Protein AF-A0AA51DBX6-F1 (afdb_monomer)

Mean predicted aligned error: 5.78 Å

Solvent-accessible surface area (backbone atoms only — not comparable to full-atom values): 6994 Å² total; per-residue (Å²): 112,71,70,60,56,50,52,51,52,54,35,49,54,46,19,48,53,10,45,51,40,26,51,50,20,54,77,73,69,35,61,92,36,74,55,20,56,49,8,49,50,37,26,51,55,23,51,54,50,48,52,52,52,49,46,44,72,75,32,67,71,58,32,50,52,52,50,53,52,65,67,35,66,66,50,46,51,52,52,54,51,49,51,55,51,48,54,55,50,49,50,53,52,44,53,53,46,25,54,51,28,47,75,72,67,39,53,66,62,15,49,52,45,51,50,48,52,53,50,52,52,50,52,50,51,53,50,48,56,52,48,65,72,75,106

Secondary structure (DSSP, 8-state):
-HHHHHHHHHHHHHHHHHHHHHHHHHHTT-TTSHHHHHHHHHHHHHHHHHHHHHHHHH-HHHHHHHHHHHH-HHHHHHHHHHHHHHHHHHHHHHHHHHHHHHHTT-HHHHHHHHHHHHHHHHHHHHHHHHHHHH-

pLDDT: mean 92.26, std 5.34, range [56.72, 97.44]

Sequence (135 aa):
MNQIRKRIIEYILIGSVGVILFVIAAILGFEDSAWSGMGAGLAAVSAVRLVQLYRYKNNEDYAEKINIENSDERNRFLAEKARGMTFVYSIIIEAVAVVAFRFLGHSEASTFIGFLICIQLVIYWLSYIWLKKKY

Structure (mmCIF, N/CA/C/O backbone):
data_AF-A0AA51DBX6-F1
#
_entry.id   AF-A0AA51DBX6-F1
#
loop_
_atom_site.group_PDB
_atom_site.id
_atom_site.type_symbol
_atom_site.label_atom_id
_atom_site.label_alt_id
_atom_site.label_comp_id
_atom_site.label_asym_id
_atom_site.label_entity_id
_atom_site.label_seq_id
_atom_site.pdbx_PDB_ins_code
_atom_site.Cartn_x
_atom_site.Cartn_y
_atom_site.Cartn_z
_atom_site.occupancy
_atom_site.B_iso_or_equiv
_atom_site.auth_seq_id
_atom_site.auth_comp_id
_atom_site.auth_asym_id
_atom_site.auth_atom_id
_atom_site.pdbx_PDB_model_num
ATOM 1 N N . MET A 1 1 ? -17.376 9.994 16.858 1.00 56.72 1 MET A N 1
ATOM 2 C CA . MET A 1 1 ? -17.851 10.654 15.611 1.00 56.72 1 MET A CA 1
ATOM 3 C C . MET A 1 1 ? -16.766 11.384 14.804 1.00 56.72 1 MET A C 1
ATOM 5 O O . MET A 1 1 ? -16.714 11.157 13.599 1.00 56.72 1 MET A O 1
ATOM 9 N N . ASN A 1 2 ? -15.885 12.208 15.398 1.00 75.25 2 ASN A N 1
ATOM 10 C CA . ASN A 1 2 ? -14.865 12.961 14.632 1.00 75.25 2 ASN A CA 1
ATOM 11 C C . ASN A 1 2 ? -13.861 12.086 13.858 1.00 75.25 2 ASN A C 1
ATOM 13 O O . ASN A 1 2 ? -13.518 12.412 12.725 1.00 75.25 2 ASN A O 1
ATOM 17 N N . GLN A 1 3 ? -13.435 10.948 14.415 1.00 80.88 3 GLN A N 1
ATOM 18 C CA . GLN A 1 3 ? -12.472 10.067 13.738 1.00 80.88 3 GLN A CA 1
ATOM 19 C C . GLN A 1 3 ? -13.044 9.388 12.482 1.00 80.88 3 GLN A C 1
ATOM 21 O O . GLN A 1 3 ? -12.335 9.245 11.492 1.00 80.88 3 GLN A O 1
ATOM 26 N N . ILE A 1 4 ? -14.331 9.023 12.484 1.00 85.19 4 ILE A N 1
ATOM 27 C CA . ILE A 1 4 ? -14.992 8.404 11.321 1.00 85.19 4 ILE A CA 1
ATOM 28 C C . ILE A 1 4 ? -15.151 9.431 10.200 1.00 85.19 4 ILE A C 1
ATOM 30 O O . ILE A 1 4 ? -14.819 9.140 9.057 1.00 85.19 4 ILE A O 1
ATOM 34 N N . ARG A 1 5 ? -15.594 10.655 10.526 1.00 87.94 5 ARG A N 1
ATOM 35 C CA . ARG A 1 5 ? -15.680 11.748 9.543 1.00 87.94 5 ARG A CA 1
ATOM 36 C C . ARG A 1 5 ? -14.321 12.045 8.911 1.00 87.94 5 ARG A C 1
ATOM 38 O O . ARG A 1 5 ? -14.252 12.185 7.697 1.00 87.94 5 ARG A O 1
ATOM 45 N N . LYS A 1 6 ? -13.249 12.069 9.712 1.00 91.75 6 LYS A N 1
ATOM 46 C CA . LYS A 1 6 ? -11.882 12.245 9.206 1.00 91.75 6 LYS A CA 1
ATOM 47 C C . LYS A 1 6 ? -11.497 11.142 8.213 1.00 91.75 6 LYS A C 1
ATOM 49 O O . LYS A 1 6 ? -11.085 11.459 7.106 1.00 91.75 6 LYS A O 1
ATOM 54 N N . ARG A 1 7 ? -11.724 9.869 8.561 1.00 90.25 7 ARG A N 1
ATOM 55 C CA . ARG A 1 7 ? -11.449 8.728 7.666 1.00 90.25 7 ARG A CA 1
ATOM 56 C C . ARG A 1 7 ? -12.256 8.780 6.371 1.00 90.25 7 ARG A C 1
ATOM 58 O O . ARG A 1 7 ? -11.730 8.464 5.314 1.00 90.25 7 ARG A O 1
ATOM 65 N N . ILE A 1 8 ? -13.522 9.193 6.437 1.00 93.00 8 ILE A N 1
ATOM 66 C CA . ILE A 1 8 ? -14.351 9.379 5.237 1.00 93.00 8 ILE A CA 1
ATOM 67 C C . ILE A 1 8 ? -13.720 10.429 4.316 1.00 93.00 8 ILE A C 1
ATOM 69 O O . ILE A 1 8 ? -13.575 10.172 3.127 1.00 93.00 8 ILE A O 1
ATOM 73 N N . ILE A 1 9 ? -13.302 11.578 4.857 1.00 93.75 9 ILE A N 1
ATOM 74 C CA . ILE A 1 9 ? -12.644 12.634 4.072 1.00 93.75 9 ILE A CA 1
ATOM 75 C C . ILE A 1 9 ? -11.334 12.120 3.460 1.00 93.75 9 ILE A C 1
ATOM 77 O O . ILE A 1 9 ? -11.097 12.337 2.277 1.00 93.75 9 ILE A O 1
ATOM 81 N N . GLU A 1 10 ? -10.519 11.398 4.231 1.00 93.62 10 GLU A N 1
ATOM 82 C CA . GLU A 1 10 ? -9.268 10.799 3.747 1.00 93.62 10 GLU A CA 1
ATOM 83 C C . GLU A 1 10 ? -9.513 9.872 2.544 1.00 93.62 10 GLU A C 1
ATOM 85 O O . GLU A 1 10 ? -8.875 10.035 1.506 1.00 93.62 10 GLU A O 1
ATOM 90 N N . TYR A 1 11 ? -10.478 8.950 2.631 1.00 95.00 11 TYR A N 1
ATOM 91 C CA . TYR A 1 11 ? -10.781 8.045 1.516 1.00 95.00 11 TYR A CA 1
ATOM 92 C C . TYR A 1 11 ? -11.467 8.739 0.334 1.00 95.00 11 TYR A C 1
ATOM 94 O O . TYR A 1 11 ? -11.265 8.317 -0.802 1.00 95.00 11 TYR A O 1
ATOM 102 N N . ILE A 1 12 ? -12.228 9.816 0.554 1.00 95.69 12 ILE A N 1
ATOM 103 C CA . ILE A 1 12 ? -12.752 10.643 -0.545 1.00 95.69 12 ILE A CA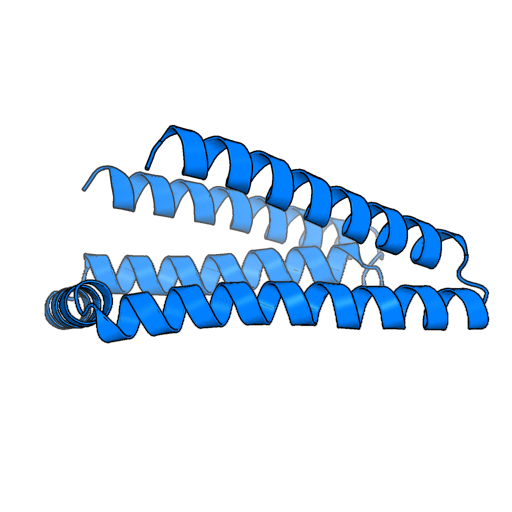 1
ATOM 104 C C . ILE A 1 12 ? -11.601 11.309 -1.300 1.00 95.69 12 ILE A C 1
ATOM 106 O O . ILE A 1 12 ? -11.595 11.270 -2.525 1.00 95.69 12 ILE A O 1
ATOM 110 N N . LEU A 1 13 ? -10.621 11.878 -0.592 1.00 95.94 13 LEU A N 1
ATOM 111 C CA . LEU A 1 13 ? -9.454 12.512 -1.212 1.00 95.94 13 LEU A CA 1
ATOM 112 C C . LEU A 1 13 ? -8.599 11.498 -1.981 1.00 95.94 13 LEU A C 1
ATOM 114 O O . LEU A 1 13 ? -8.202 11.752 -3.112 1.00 95.94 13 LEU A O 1
ATOM 118 N N . ILE A 1 14 ? -8.340 10.324 -1.401 1.00 94.81 14 ILE A N 1
ATOM 119 C CA . ILE A 1 14 ? -7.575 9.272 -2.089 1.00 94.81 14 ILE A CA 1
ATOM 120 C C . ILE A 1 14 ? -8.351 8.757 -3.308 1.00 94.81 14 ILE A C 1
ATOM 122 O O . ILE A 1 14 ? -7.776 8.556 -4.376 1.00 94.81 14 ILE A O 1
ATOM 126 N N . GLY A 1 15 ? -9.663 8.559 -3.165 1.00 96.12 15 GLY A N 1
ATOM 127 C CA . GLY A 1 15 ? -10.535 8.132 -4.254 1.00 96.12 15 GLY A CA 1
ATOM 128 C C . GLY A 1 15 ? -10.597 9.151 -5.388 1.00 96.12 15 GLY A C 1
ATOM 129 O O . GLY A 1 15 ? -10.491 8.760 -6.545 1.00 96.12 15 GLY A O 1
ATOM 130 N N . SER A 1 16 ? -10.705 10.447 -5.078 1.00 95.12 16 SER A N 1
ATOM 131 C CA . SER A 1 16 ? -10.732 11.499 -6.097 1.00 95.12 16 SER A CA 1
ATOM 132 C C . SER A 1 16 ? -9.412 11.582 -6.855 1.00 95.12 16 SER A C 1
ATOM 134 O O . SER A 1 16 ? -9.436 11.651 -8.079 1.00 95.12 16 SER A O 1
ATOM 136 N N . VAL A 1 17 ? -8.271 11.479 -6.166 1.00 95.75 17 VAL A N 1
ATOM 137 C CA . VAL A 1 17 ? -6.953 11.388 -6.815 1.00 95.75 17 VAL A CA 1
ATOM 138 C C . VAL A 1 17 ? -6.881 10.168 -7.735 1.00 95.75 17 VAL A C 1
ATOM 140 O O . VAL A 1 17 ? -6.445 10.300 -8.876 1.00 95.75 17 VAL A O 1
ATOM 143 N N . GLY A 1 18 ? -7.359 9.003 -7.283 1.00 94.62 18 GLY A N 1
ATOM 144 C CA . GLY A 1 18 ? -7.407 7.789 -8.102 1.00 94.62 18 GLY A CA 1
ATOM 145 C C . GLY A 1 18 ? -8.247 7.954 -9.372 1.00 94.62 18 GLY A C 1
ATOM 146 O O . GLY A 1 18 ? -7.787 7.631 -10.465 1.00 94.62 18 GLY A O 1
ATOM 147 N N . VAL A 1 19 ? -9.448 8.526 -9.245 1.00 95.38 19 VAL A N 1
ATOM 148 C CA . VAL A 1 19 ? -10.345 8.793 -10.382 1.00 95.38 19 VAL A CA 1
ATOM 149 C C . VAL A 1 19 ? -9.732 9.805 -11.347 1.00 95.38 19 VAL A C 1
ATOM 151 O O . VAL A 1 19 ? -9.738 9.565 -12.549 1.00 95.38 19 VAL A O 1
ATOM 154 N N . ILE A 1 20 ? -9.173 10.909 -10.842 1.00 94.94 20 ILE A N 1
ATOM 155 C CA . ILE A 1 20 ? -8.514 11.926 -11.674 1.00 94.94 20 ILE A CA 1
ATOM 156 C C . ILE A 1 20 ? -7.368 11.292 -12.462 1.00 94.94 20 ILE A C 1
ATOM 158 O O . ILE A 1 20 ? -7.278 11.490 -13.671 1.00 94.94 20 ILE A O 1
ATOM 162 N N . LEU A 1 21 ? -6.528 10.493 -11.802 1.00 93.12 21 LEU A N 1
ATOM 163 C CA . LEU A 1 21 ? -5.401 9.832 -12.448 1.00 93.12 21 LEU A CA 1
ATOM 164 C C . LEU A 1 21 ? -5.861 8.853 -13.537 1.00 93.12 21 LEU A C 1
ATOM 166 O O . LEU A 1 21 ? -5.307 8.856 -14.633 1.00 93.12 21 LEU A O 1
ATOM 170 N N . PHE A 1 22 ? -6.905 8.067 -13.263 1.00 92.75 22 PHE A N 1
ATOM 171 C CA . PHE A 1 22 ? -7.483 7.135 -14.231 1.00 92.75 22 PHE A CA 1
ATOM 172 C C . PHE A 1 22 ? -8.075 7.856 -15.452 1.00 92.75 22 PHE A C 1
ATOM 174 O O . PHE A 1 22 ? -7.796 7.482 -16.588 1.00 92.75 22 PHE A O 1
ATOM 181 N N . VAL A 1 23 ? -8.848 8.924 -15.229 1.00 93.06 23 VAL A N 1
ATOM 182 C CA . VAL A 1 23 ? -9.481 9.708 -16.302 1.00 93.06 23 VAL A CA 1
ATOM 183 C C . VAL A 1 23 ? -8.436 10.427 -17.153 1.00 93.06 23 VAL A C 1
ATOM 185 O O . VAL A 1 23 ? -8.537 10.414 -18.376 1.00 93.06 23 VAL A O 1
ATOM 188 N N . ILE A 1 24 ? -7.411 11.021 -16.534 1.00 92.19 24 ILE A N 1
ATOM 189 C CA . ILE A 1 24 ? -6.310 11.660 -17.268 1.00 92.19 24 ILE A CA 1
ATOM 190 C C . ILE A 1 24 ? -5.559 10.627 -18.110 1.00 92.19 24 ILE A C 1
ATOM 192 O O . ILE A 1 24 ? -5.280 10.892 -19.277 1.00 92.19 24 ILE A O 1
ATOM 196 N N . ALA A 1 25 ? -5.263 9.451 -17.548 1.00 90.94 25 ALA A N 1
ATOM 197 C CA . ALA A 1 25 ? -4.606 8.382 -18.292 1.00 90.94 25 ALA A CA 1
ATOM 198 C C . ALA A 1 25 ? -5.439 7.942 -19.508 1.00 90.94 25 ALA A C 1
ATOM 200 O O . ALA A 1 25 ? -4.874 7.772 -20.583 1.00 90.94 25 ALA A O 1
ATOM 201 N N . ALA A 1 26 ? -6.766 7.844 -19.374 1.00 88.94 26 ALA A N 1
ATOM 202 C CA . ALA A 1 26 ? -7.660 7.518 -20.485 1.00 88.94 26 ALA A CA 1
ATOM 203 C C . ALA A 1 26 ? -7.691 8.616 -21.568 1.00 88.94 26 ALA A C 1
ATOM 205 O O . ALA A 1 26 ? -7.549 8.324 -22.750 1.00 88.94 26 ALA A O 1
ATOM 206 N N . ILE A 1 27 ? -7.811 9.893 -21.184 1.00 91.69 27 ILE A N 1
ATOM 207 C CA . ILE A 1 27 ? -7.871 11.015 -22.144 1.00 91.69 27 ILE A CA 1
ATOM 208 C C . ILE A 1 27 ? -6.561 11.159 -22.929 1.00 91.69 27 ILE A C 1
ATOM 210 O O . ILE A 1 27 ? -6.581 11.478 -24.116 1.00 91.69 27 ILE A O 1
ATOM 214 N N . LEU A 1 28 ? -5.422 10.943 -22.271 1.00 91.12 28 LEU A N 1
ATOM 215 C CA . LEU A 1 28 ? -4.100 11.071 -22.885 1.00 91.12 28 LEU A CA 1
ATOM 216 C C . LEU A 1 28 ? -3.648 9.804 -23.636 1.00 91.12 28 LEU A C 1
ATOM 218 O O . LEU A 1 28 ? -2.547 9.797 -24.181 1.00 91.12 28 LEU A O 1
ATOM 222 N N . GLY A 1 29 ? -4.466 8.744 -23.673 1.00 84.31 29 GLY A N 1
ATOM 223 C CA . GLY A 1 29 ? -4.133 7.486 -24.352 1.00 84.31 29 GLY A CA 1
ATOM 224 C C . GLY A 1 29 ? -3.081 6.632 -23.630 1.00 84.31 29 GLY A C 1
ATOM 225 O O . GLY A 1 29 ? -2.435 5.793 -24.248 1.00 84.31 29 GLY A O 1
ATOM 226 N N . PHE A 1 30 ? -2.898 6.824 -22.322 1.00 84.12 30 PHE A N 1
ATOM 227 C CA . PHE A 1 30 ? -1.994 6.052 -21.461 1.00 84.12 30 PHE A CA 1
ATOM 228 C C . PHE A 1 30 ? -2.698 4.858 -20.792 1.00 84.12 30 PHE A C 1
ATOM 230 O O . PHE A 1 30 ? -2.438 4.546 -19.625 1.00 84.12 30 PHE A O 1
ATOM 237 N N . GLU A 1 31 ? -3.605 4.193 -21.509 1.00 75.31 31 GLU A N 1
ATOM 238 C CA . GLU A 1 31 ? -4.450 3.120 -20.965 1.00 75.31 31 GLU A CA 1
ATOM 239 C C . GLU A 1 31 ? -3.636 1.907 -20.486 1.00 75.31 31 GLU A C 1
ATOM 241 O O . GLU A 1 31 ? -3.919 1.388 -19.409 1.00 75.31 31 GLU A O 1
ATOM 246 N N . ASP A 1 32 ? -2.557 1.545 -21.187 1.00 76.31 32 ASP A N 1
ATOM 247 C CA . ASP A 1 32 ? -1.629 0.463 -20.801 1.00 76.31 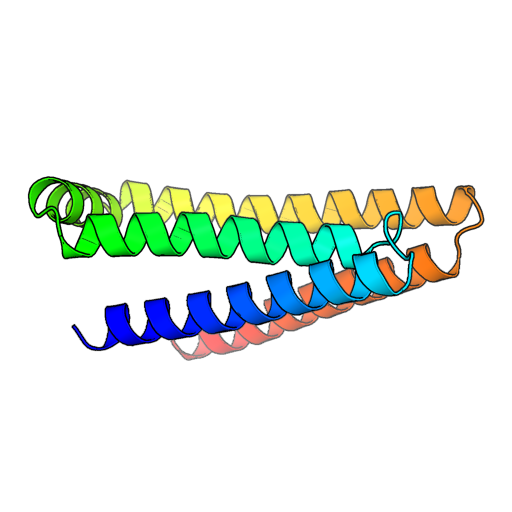32 ASP A CA 1
ATOM 248 C C . ASP A 1 32 ? -0.493 0.928 -19.865 1.00 76.31 32 ASP A C 1
ATOM 250 O O . ASP A 1 32 ? 0.477 0.209 -19.616 1.00 76.31 32 ASP A O 1
ATOM 254 N N . SER A 1 33 ? -0.572 2.153 -19.340 1.00 82.31 33 SER A N 1
ATOM 255 C CA . SER A 1 33 ? 0.455 2.679 -18.438 1.00 82.31 33 SER A CA 1
ATOM 256 C C . SER A 1 33 ? 0.233 2.260 -16.983 1.00 82.31 33 SER A C 1
ATOM 258 O O . SER A 1 33 ? -0.883 2.019 -16.531 1.00 82.31 33 SER A O 1
ATOM 260 N N . ALA A 1 34 ? 1.300 2.295 -16.180 1.00 80.62 34 ALA A N 1
ATOM 261 C CA . ALA A 1 34 ? 1.194 2.097 -14.733 1.00 80.62 34 ALA A CA 1
ATOM 262 C C . ALA A 1 34 ? 0.228 3.094 -14.049 1.00 80.62 34 ALA A C 1
ATOM 264 O O . ALA A 1 34 ? -0.321 2.798 -12.986 1.00 80.62 34 ALA A O 1
ATOM 265 N N . TRP A 1 35 ? -0.008 4.264 -14.655 1.00 84.25 35 TRP A N 1
ATOM 266 C CA . TRP A 1 35 ? -0.853 5.325 -14.104 1.00 84.25 35 TRP A CA 1
ATOM 267 C C . TRP A 1 35 ? -2.342 4.987 -14.148 1.00 84.25 35 TRP A C 1
ATOM 269 O O . TRP A 1 35 ? -3.056 5.285 -13.188 1.00 84.25 35 TRP A O 1
ATOM 279 N N . SER A 1 36 ? -2.809 4.327 -15.213 1.00 87.62 36 SER A N 1
ATOM 280 C CA . SER A 1 36 ? -4.203 3.881 -15.315 1.00 87.62 36 SER A CA 1
ATOM 281 C C . SER A 1 36 ? -4.493 2.812 -14.254 1.00 87.62 36 SER A C 1
ATOM 283 O O . SER A 1 36 ? -5.439 2.946 -13.475 1.00 87.62 36 SER A O 1
ATOM 285 N N . GLY A 1 37 ? -3.616 1.811 -14.129 1.00 88.81 37 GLY A N 1
ATOM 286 C CA . GLY A 1 37 ? -3.730 0.751 -13.127 1.00 88.81 37 GLY A CA 1
ATOM 287 C C . GLY A 1 37 ? -3.697 1.286 -11.694 1.00 88.81 37 GLY A C 1
ATOM 288 O O . GLY A 1 37 ? -4.535 0.915 -10.868 1.00 88.81 37 GLY A O 1
ATOM 289 N N . MET A 1 38 ? -2.782 2.216 -11.400 1.00 90.19 38 MET A N 1
ATOM 290 C CA . MET A 1 38 ? -2.710 2.879 -10.095 1.00 90.19 38 MET A CA 1
ATOM 291 C C . MET A 1 38 ? -3.978 3.691 -9.796 1.00 90.19 38 MET A C 1
ATOM 293 O O . MET A 1 38 ? -4.518 3.598 -8.691 1.00 90.19 38 MET A O 1
ATOM 297 N N . GLY A 1 39 ? -4.480 4.452 -10.773 1.00 93.00 39 GLY A N 1
ATOM 298 C CA . GLY A 1 39 ? -5.701 5.246 -10.632 1.00 93.00 39 GLY A CA 1
ATOM 299 C C . GLY A 1 39 ? -6.922 4.381 -10.323 1.00 93.00 39 GLY A C 1
ATOM 300 O O . GLY A 1 39 ? -7.634 4.630 -9.345 1.00 93.00 39 GLY A O 1
ATOM 301 N N . ALA A 1 40 ? -7.104 3.302 -11.088 1.00 93.44 40 ALA A N 1
ATOM 302 C CA . ALA A 1 40 ? -8.174 2.333 -10.876 1.00 93.44 40 ALA A CA 1
ATOM 303 C C . ALA A 1 40 ? -8.075 1.657 -9.497 1.00 93.44 40 ALA A C 1
ATOM 305 O O . ALA A 1 40 ? -9.076 1.556 -8.783 1.00 93.44 40 ALA A O 1
ATOM 306 N N . GLY A 1 41 ? -6.871 1.246 -9.084 1.00 93.94 41 GLY A N 1
ATOM 307 C CA . GLY A 1 41 ? -6.637 0.618 -7.783 1.00 93.94 41 GLY A CA 1
ATOM 308 C C . GLY A 1 41 ? -6.987 1.533 -6.608 1.00 93.94 41 GLY A C 1
ATOM 309 O O . GLY A 1 41 ? -7.716 1.129 -5.698 1.00 93.94 41 GLY A O 1
ATOM 310 N N . LEU A 1 42 ? -6.529 2.788 -6.643 1.00 95.31 42 LEU A N 1
ATOM 311 C CA . LEU A 1 42 ? -6.846 3.780 -5.611 1.00 95.31 42 LEU A CA 1
ATOM 312 C C . LEU A 1 42 ? -8.348 4.084 -5.553 1.00 95.31 42 LEU A C 1
ATOM 314 O O . LEU A 1 42 ? -8.918 4.145 -4.461 1.00 95.31 42 LEU A O 1
ATOM 318 N N . ALA A 1 43 ? -9.004 4.224 -6.708 1.00 95.50 43 ALA A N 1
ATOM 319 C CA . ALA A 1 43 ? -10.443 4.452 -6.777 1.00 95.50 43 ALA A CA 1
ATOM 320 C C . ALA A 1 43 ? -11.234 3.267 -6.192 1.00 95.50 43 ALA A C 1
ATOM 322 O O . ALA A 1 43 ? -12.116 3.467 -5.352 1.00 95.50 43 ALA A O 1
ATOM 323 N N . ALA A 1 44 ? -10.880 2.034 -6.567 1.00 96.44 44 ALA A N 1
ATOM 324 C CA . ALA A 1 44 ? -11.546 0.821 -6.098 1.00 96.44 44 ALA A CA 1
ATOM 325 C C . ALA A 1 44 ? -11.389 0.618 -4.582 1.00 96.44 44 ALA A C 1
ATOM 327 O O . ALA A 1 44 ? -12.378 0.392 -3.880 1.00 96.44 44 ALA A O 1
ATOM 328 N N . VAL A 1 45 ? -10.167 0.750 -4.050 1.00 95.75 45 VAL A N 1
ATOM 329 C CA . VAL A 1 45 ? -9.910 0.608 -2.606 1.00 95.75 45 VAL A CA 1
ATOM 330 C C . VAL A 1 45 ? -10.680 1.664 -1.814 1.00 95.75 45 VAL A C 1
ATOM 332 O O . VAL A 1 45 ? -11.323 1.333 -0.812 1.00 95.75 45 VAL A O 1
ATOM 335 N N . SER A 1 46 ? -10.670 2.918 -2.270 1.00 95.62 46 SER A N 1
ATOM 336 C CA . SER A 1 46 ? -11.425 3.998 -1.632 1.00 95.62 46 SER A CA 1
ATOM 337 C C . SER A 1 46 ? -12.929 3.742 -1.658 1.00 95.62 46 SER A C 1
ATOM 339 O O . SER A 1 46 ? -13.581 3.898 -0.627 1.00 95.62 46 SER A O 1
ATOM 341 N N . ALA A 1 47 ? -13.484 3.273 -2.780 1.00 96.19 47 ALA A N 1
ATOM 342 C CA . ALA A 1 47 ? -14.901 2.933 -2.881 1.00 96.19 47 ALA A CA 1
ATOM 343 C C . ALA A 1 47 ? -15.297 1.837 -1.877 1.00 96.19 47 ALA A C 1
ATOM 345 O O . ALA A 1 47 ? -16.240 2.018 -1.102 1.00 96.19 47 ALA A O 1
ATOM 346 N N . VAL A 1 48 ? -14.535 0.739 -1.813 1.00 97.19 48 VAL A N 1
ATOM 347 C CA . VAL A 1 48 ? -14.781 -0.354 -0.854 1.00 97.19 48 VAL A CA 1
ATOM 348 C C . VAL A 1 48 ? -14.735 0.160 0.586 1.00 97.19 48 VAL A C 1
ATOM 350 O O . VAL A 1 48 ? -15.620 -0.150 1.389 1.00 97.19 48 VAL A O 1
ATOM 353 N N . ARG A 1 49 ? -13.737 0.983 0.929 1.00 95.00 49 ARG A N 1
ATOM 354 C CA . ARG A 1 49 ? -13.603 1.554 2.278 1.00 95.00 49 ARG A CA 1
ATOM 355 C C . ARG A 1 49 ? -14.739 2.509 2.625 1.00 95.00 49 ARG A C 1
ATOM 357 O O . ARG A 1 49 ? -15.244 2.454 3.745 1.00 95.00 49 ARG A O 1
ATOM 364 N N . LEU A 1 50 ? -15.185 3.335 1.683 1.00 95.69 50 LEU A N 1
ATOM 365 C CA . LEU A 1 50 ? -16.317 4.237 1.888 1.00 95.69 50 LEU A CA 1
ATOM 366 C C . LEU A 1 50 ? -17.623 3.469 2.105 1.00 95.69 50 LEU A C 1
ATOM 368 O O . LEU A 1 50 ? -18.374 3.816 3.014 1.00 95.69 50 LEU A O 1
ATOM 372 N N . VAL A 1 51 ? -17.859 2.381 1.364 1.00 95.12 51 VAL A N 1
ATOM 373 C CA . VAL A 1 51 ? -19.017 1.498 1.587 1.00 95.12 51 VAL A CA 1
ATOM 374 C C . VAL A 1 51 ? -18.960 0.854 2.974 1.00 95.12 51 VAL A C 1
ATOM 376 O O . VAL A 1 51 ? -19.960 0.855 3.692 1.00 95.12 51 VAL A O 1
ATOM 379 N N . GLN A 1 52 ? -17.796 0.348 3.395 1.00 92.88 52 GLN A N 1
ATOM 380 C CA . GLN A 1 52 ? -17.618 -0.212 4.742 1.00 92.88 52 GLN A CA 1
ATOM 381 C C . GLN A 1 52 ? -17.907 0.826 5.836 1.00 92.88 52 GLN A C 1
ATOM 383 O O . GLN A 1 52 ? -18.602 0.513 6.801 1.00 92.88 52 GLN A O 1
ATOM 388 N N . LEU A 1 53 ? -17.416 2.060 5.680 1.00 93.06 53 LEU A N 1
ATOM 389 C CA . LEU A 1 53 ? -17.649 3.153 6.631 1.00 93.06 53 LEU A CA 1
ATOM 390 C C . LEU A 1 53 ? -19.108 3.619 6.642 1.00 93.06 53 LEU A C 1
ATOM 392 O O . LEU A 1 53 ? -19.642 3.931 7.705 1.00 93.06 53 LEU A O 1
ATOM 396 N N . TYR A 1 54 ? -19.765 3.642 5.483 1.00 93.00 54 TYR A N 1
ATOM 397 C CA . TYR A 1 54 ? -21.187 3.949 5.373 1.00 93.00 54 TYR A CA 1
ATOM 398 C C . TYR A 1 54 ? -22.034 2.902 6.103 1.00 93.00 54 TYR A C 1
ATOM 400 O O . TYR A 1 54 ? -22.869 3.259 6.932 1.00 93.00 54 TYR A O 1
ATOM 408 N N . ARG A 1 55 ? -21.761 1.610 5.870 1.00 92.44 55 ARG A N 1
ATOM 409 C CA . ARG A 1 55 ? -22.416 0.506 6.589 1.00 92.44 55 ARG A CA 1
ATOM 410 C C . ARG A 1 55 ? -22.162 0.584 8.089 1.00 92.44 55 ARG A C 1
ATOM 412 O O . ARG A 1 55 ? -23.102 0.453 8.855 1.00 92.44 55 ARG A O 1
ATOM 419 N N . TYR A 1 56 ? -20.927 0.866 8.496 1.00 91.69 56 TYR A N 1
ATOM 420 C CA . TYR A 1 56 ? -20.570 1.055 9.903 1.00 91.69 56 TYR A CA 1
ATOM 421 C C . TYR A 1 56 ? -21.318 2.223 10.560 1.00 91.69 56 TYR A C 1
ATOM 423 O O . TYR A 1 56 ? -21.609 2.176 11.746 1.00 91.69 56 TYR A O 1
ATOM 431 N N . LYS A 1 57 ? -21.642 3.284 9.814 1.00 89.81 57 LYS A N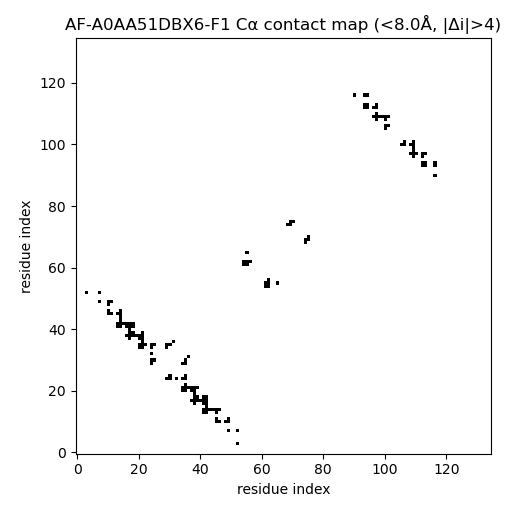 1
ATOM 432 C CA . LYS A 1 57 ? -22.384 4.430 10.354 1.00 89.81 57 LYS A CA 1
ATOM 433 C C . LYS A 1 57 ? -23.894 4.181 10.439 1.00 89.81 57 LYS A C 1
ATOM 435 O O . LYS A 1 57 ? -24.531 4.720 11.336 1.00 89.81 57 LYS A O 1
ATOM 440 N N . ASN A 1 58 ? -24.453 3.436 9.487 1.00 90.31 58 ASN A N 1
ATOM 441 C CA . ASN A 1 58 ? -25.902 3.337 9.296 1.00 90.31 58 ASN A CA 1
ATOM 442 C C . ASN A 1 58 ? -26.511 1.999 9.742 1.00 90.31 58 ASN A C 1
ATOM 444 O O . ASN A 1 58 ? -27.729 1.869 9.725 1.00 90.31 58 ASN A O 1
ATOM 448 N N . ASN A 1 59 ? -25.698 1.001 10.092 1.00 93.62 59 ASN A N 1
ATOM 449 C CA . ASN A 1 59 ? -26.161 -0.298 10.569 1.00 93.62 59 ASN A CA 1
ATOM 450 C C . ASN A 1 59 ? -25.494 -0.604 11.918 1.00 93.62 59 ASN A C 1
ATOM 452 O O . ASN A 1 59 ? -24.287 -0.851 11.971 1.00 93.62 59 ASN A O 1
ATOM 456 N N . GLU A 1 60 ? -26.290 -0.556 12.988 1.00 89.44 60 GLU A N 1
ATOM 457 C CA . GLU A 1 60 ? -25.829 -0.737 14.368 1.00 89.44 60 GLU A CA 1
ATOM 458 C C . GLU A 1 60 ? -25.316 -2.160 14.619 1.00 89.44 60 GLU A C 1
ATOM 460 O O . GLU A 1 60 ? -24.212 -2.302 15.140 1.00 89.44 60 GLU A O 1
ATOM 465 N N . ASP A 1 61 ? -26.007 -3.194 14.126 1.00 92.75 61 ASP A N 1
ATOM 466 C CA . ASP A 1 61 ? -25.574 -4.597 14.253 1.00 92.75 61 ASP A CA 1
ATOM 467 C C . ASP A 1 61 ? -24.204 -4.833 13.596 1.00 92.75 61 ASP A C 1
ATOM 469 O O . ASP A 1 61 ? -23.320 -5.509 14.127 1.00 92.75 61 ASP A O 1
ATOM 473 N N . TYR A 1 62 ? -23.999 -4.248 12.411 1.00 89.88 62 TYR A N 1
ATOM 474 C CA . TYR A 1 62 ? -22.723 -4.316 11.706 1.00 89.88 62 TYR A CA 1
ATOM 475 C C . TYR A 1 62 ? -21.631 -3.553 12.464 1.00 89.88 62 TYR A C 1
ATOM 477 O O . TYR A 1 62 ? -20.493 -4.018 12.533 1.00 89.88 62 TYR A O 1
ATOM 485 N N . ALA A 1 63 ? -21.955 -2.394 13.038 1.00 90.25 63 ALA A N 1
ATOM 486 C CA . ALA A 1 63 ? -21.008 -1.613 13.823 1.00 90.25 63 ALA A CA 1
ATOM 487 C C . ALA A 1 63 ? -20.593 -2.340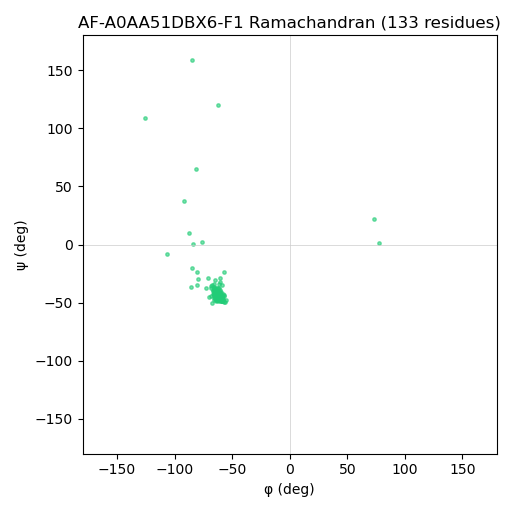 15.109 1.00 90.25 63 ALA A C 1
ATOM 489 O O . ALA A 1 63 ? -19.402 -2.391 15.421 1.00 90.25 63 ALA A O 1
ATOM 490 N N . GLU A 1 64 ? -21.549 -2.936 15.821 1.00 91.50 64 GLU A N 1
ATOM 491 C CA . GLU A 1 64 ? -21.309 -3.714 17.034 1.00 91.50 64 GLU A CA 1
ATOM 492 C C . GLU A 1 64 ? -20.429 -4.927 16.739 1.00 91.50 64 GLU A C 1
ATOM 494 O O . GLU A 1 64 ? -19.388 -5.098 17.376 1.00 91.50 64 GLU A O 1
ATOM 499 N N . LYS A 1 65 ? -20.762 -5.698 15.697 1.00 91.56 65 LYS A N 1
ATOM 500 C CA . LYS A 1 65 ? -19.951 -6.841 15.266 1.00 91.56 65 LYS A CA 1
ATOM 501 C C . LYS A 1 65 ? -18.502 -6.440 14.981 1.00 91.56 65 LYS A C 1
ATOM 503 O O . LYS A 1 65 ? -17.575 -7.070 15.480 1.00 91.56 65 LYS A O 1
ATOM 508 N N . ILE A 1 66 ? -18.300 -5.364 14.220 1.00 88.06 66 ILE A N 1
ATOM 509 C CA . ILE A 1 66 ? -16.961 -4.858 13.893 1.00 88.06 66 ILE A CA 1
ATOM 510 C C . ILE A 1 66 ? -16.231 -4.341 15.142 1.00 88.06 66 ILE A C 1
ATOM 512 O O . ILE A 1 66 ? -15.010 -4.464 15.232 1.00 88.06 66 ILE A O 1
ATOM 516 N N . ASN A 1 67 ? -16.938 -3.762 16.112 1.00 88.44 67 ASN A N 1
ATOM 517 C CA . ASN A 1 67 ? -16.329 -3.313 17.363 1.00 88.44 67 ASN A CA 1
ATOM 518 C C . ASN A 1 67 ? -15.855 -4.489 18.216 1.00 88.44 67 ASN A C 1
ATOM 520 O O . ASN A 1 67 ? -14.730 -4.437 18.702 1.00 88.44 67 ASN A O 1
ATOM 524 N N . ILE A 1 68 ? -16.666 -5.545 18.340 1.00 88.88 68 ILE A N 1
ATOM 525 C CA . ILE A 1 68 ? -16.302 -6.782 19.045 1.00 88.88 68 ILE A CA 1
ATOM 526 C C . ILE A 1 68 ? -15.099 -7.443 18.365 1.00 88.88 68 ILE A C 1
ATOM 528 O O . ILE A 1 68 ? -14.123 -7.802 19.019 1.00 88.88 68 ILE A O 1
ATOM 532 N N . GLU A 1 69 ? -15.123 -7.552 17.036 1.00 87.56 69 GLU A N 1
ATOM 533 C CA . GLU A 1 69 ? -14.012 -8.140 16.285 1.00 87.56 69 GLU A CA 1
ATOM 534 C C . GLU A 1 69 ? -12.709 -7.345 16.448 1.00 87.56 69 GLU A C 1
ATOM 536 O O . GLU A 1 69 ? -11.641 -7.950 16.533 1.00 87.56 69 GLU A O 1
ATOM 541 N N . ASN A 1 70 ? -12.775 -6.010 16.504 1.00 83.81 70 ASN A N 1
ATOM 542 C CA . ASN A 1 70 ? -11.593 -5.157 16.662 1.00 83.81 70 ASN A CA 1
ATOM 543 C C . ASN A 1 70 ? -11.097 -5.043 18.112 1.00 83.81 70 ASN A C 1
ATOM 545 O O . ASN A 1 70 ? -9.930 -4.697 18.314 1.00 83.81 70 ASN A O 1
ATOM 549 N N . SER A 1 71 ? -11.957 -5.269 19.109 1.00 87.56 71 SER A N 1
ATOM 550 C CA . SER A 1 71 ? -11.578 -5.245 20.526 1.00 87.56 71 SER A CA 1
ATOM 551 C C . SER A 1 71 ? -11.014 -6.579 21.013 1.00 87.56 71 SER A C 1
ATOM 553 O O . SER A 1 71 ? -10.287 -6.589 22.006 1.00 87.56 71 SER A O 1
ATOM 555 N N . ASP A 1 72 ? -11.285 -7.679 20.303 1.00 92.06 72 ASP A N 1
ATOM 556 C CA . ASP A 1 72 ? -10.713 -8.994 20.595 1.00 92.06 72 ASP A CA 1
ATOM 557 C C . ASP A 1 72 ? -9.178 -8.977 20.447 1.00 92.06 72 ASP A C 1
ATOM 559 O O . ASP A 1 72 ? -8.613 -8.720 19.375 1.00 92.06 72 ASP A O 1
ATOM 563 N N . GLU A 1 73 ? -8.486 -9.289 21.545 1.00 91.88 73 GLU A N 1
ATOM 564 C CA . GLU A 1 73 ? -7.028 -9.340 21.604 1.00 91.88 73 GLU A CA 1
ATOM 565 C C . GLU A 1 73 ? -6.436 -10.334 20.605 1.00 91.88 73 GLU A C 1
ATOM 567 O O . GLU A 1 73 ? -5.386 -10.057 20.014 1.00 91.88 73 GLU A O 1
ATOM 572 N N . ARG A 1 74 ? -7.119 -11.460 20.359 1.00 91.25 74 ARG A N 1
ATOM 573 C CA . ARG A 1 74 ? -6.674 -12.469 19.394 1.00 91.25 74 ARG A CA 1
ATOM 574 C C . ARG A 1 74 ? -6.685 -11.904 17.981 1.00 91.25 74 ARG A C 1
ATOM 576 O O . ARG A 1 74 ? -5.717 -12.086 17.243 1.00 91.25 74 ARG A O 1
ATOM 583 N N . ASN A 1 75 ? -7.745 -11.193 17.608 1.00 90.31 75 ASN A N 1
ATOM 584 C CA . ASN A 1 75 ? -7.849 -10.581 16.285 1.00 90.31 75 ASN A CA 1
ATOM 585 C C . ASN A 1 75 ? -6.820 -9.464 16.112 1.00 90.31 75 ASN A C 1
ATOM 587 O O . ASN A 1 75 ? -6.191 -9.372 15.057 1.00 90.31 75 ASN A O 1
ATOM 591 N N . ARG A 1 76 ? -6.572 -8.668 17.160 1.00 90.44 76 ARG A N 1
ATOM 592 C CA . ARG A 1 76 ? -5.507 -7.657 17.151 1.00 90.44 76 ARG A CA 1
ATOM 593 C C . ARG A 1 76 ? -4.130 -8.294 16.957 1.00 90.44 76 ARG A C 1
ATOM 595 O O . ARG A 1 76 ? -3.364 -7.831 16.116 1.00 90.4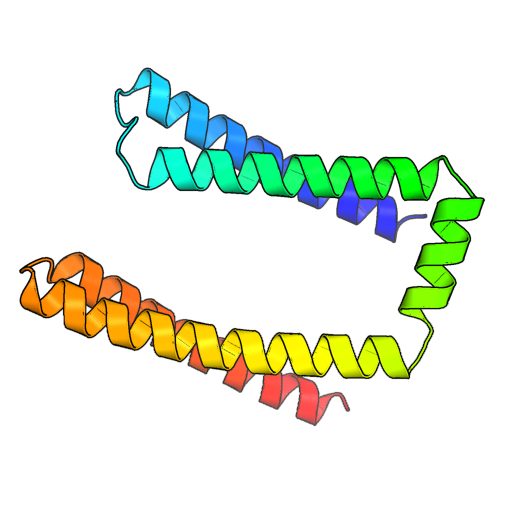4 76 ARG A O 1
ATOM 602 N N . PHE A 1 77 ? -3.833 -9.377 17.675 1.00 92.81 77 PHE A N 1
ATOM 603 C CA . PHE A 1 77 ? -2.581 -10.119 17.520 1.00 92.81 77 PHE A CA 1
ATOM 604 C C . PHE A 1 77 ? -2.419 -10.694 16.106 1.00 92.81 77 PHE A C 1
ATOM 606 O O . PHE A 1 77 ? -1.370 -10.518 15.483 1.00 92.81 77 PHE A O 1
ATOM 613 N N . LEU A 1 78 ? -3.460 -11.340 15.570 1.00 94.25 78 LEU A N 1
ATOM 614 C CA . LEU A 1 78 ? -3.446 -11.880 14.209 1.00 94.25 78 LEU A CA 1
ATOM 615 C C . LEU A 1 78 ? -3.244 -10.779 13.164 1.00 94.25 78 LEU A C 1
ATOM 617 O O . LEU A 1 78 ? -2.457 -10.965 12.238 1.00 94.25 78 LEU A O 1
ATOM 621 N N . ALA A 1 79 ? -3.899 -9.628 13.327 1.00 92.25 79 ALA A N 1
ATOM 622 C CA . ALA A 1 79 ? -3.755 -8.493 12.424 1.00 92.25 79 ALA A CA 1
ATOM 623 C C . ALA A 1 79 ? -2.329 -7.921 12.434 1.00 92.25 79 ALA A C 1
ATOM 625 O O . ALA A 1 79 ? -1.765 -7.687 11.366 1.00 92.25 79 ALA A O 1
ATOM 626 N N . GLU A 1 80 ? -1.718 -7.730 13.607 1.00 91.81 80 GLU A N 1
ATOM 627 C CA . GLU A 1 80 ? -0.325 -7.270 13.701 1.00 91.81 80 GLU A CA 1
ATOM 628 C C . GLU A 1 80 ? 0.649 -8.291 13.095 1.00 91.81 80 GLU A C 1
ATOM 630 O O . GLU A 1 80 ? 1.520 -7.931 12.300 1.00 91.81 80 GLU A O 1
ATOM 635 N N . LYS A 1 81 ? 0.453 -9.588 13.373 1.00 94.31 81 LYS A N 1
ATOM 636 C CA . LYS A 1 81 ? 1.266 -10.655 12.774 1.00 94.31 81 LYS A CA 1
ATOM 637 C C . LYS A 1 81 ? 1.126 -10.683 11.250 1.00 9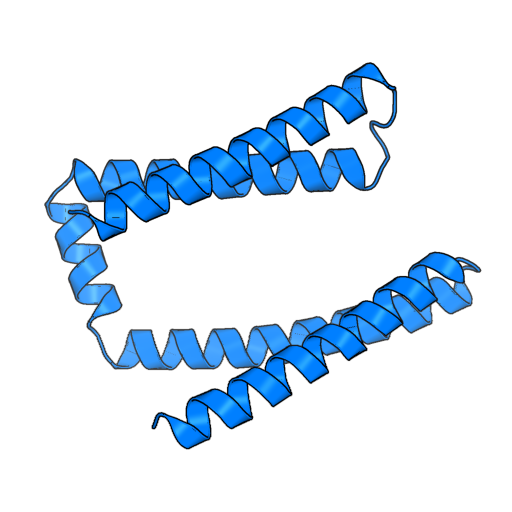4.31 81 LYS A C 1
ATOM 639 O O . LYS A 1 81 ? 2.128 -10.795 10.547 1.00 94.31 81 LYS A O 1
ATOM 644 N N . ALA A 1 82 ? -0.093 -10.542 10.731 1.00 94.94 82 ALA A N 1
ATOM 645 C CA . ALA A 1 82 ? -0.355 -10.484 9.297 1.00 94.94 82 ALA A CA 1
ATOM 646 C C . ALA A 1 82 ? 0.326 -9.280 8.633 1.00 94.94 82 ALA A C 1
ATOM 648 O O . ALA A 1 82 ? 0.905 -9.434 7.558 1.00 94.94 82 ALA A O 1
ATOM 649 N N . ARG A 1 83 ? 0.329 -8.103 9.274 1.00 93.25 83 ARG A N 1
ATOM 650 C CA . ARG A 1 83 ? 1.057 -6.922 8.775 1.00 93.25 83 ARG A CA 1
ATOM 651 C C . ARG A 1 83 ? 2.563 -7.166 8.715 1.00 93.25 83 ARG A C 1
ATOM 653 O O . ARG A 1 83 ? 3.171 -6.871 7.691 1.00 93.25 83 ARG A O 1
ATOM 660 N N . GLY A 1 84 ? 3.142 -7.760 9.761 1.00 93.12 84 GLY A N 1
ATOM 661 C CA . GLY A 1 84 ? 4.559 -8.132 9.775 1.00 93.12 84 GLY A CA 1
ATOM 662 C C . GLY A 1 84 ? 4.918 -9.123 8.662 1.00 93.12 84 GLY A C 1
ATOM 663 O O . GLY A 1 84 ? 5.883 -8.910 7.935 1.00 93.12 84 GLY A O 1
ATOM 664 N N . MET A 1 85 ? 4.103 -10.164 8.466 1.00 96.12 85 MET A N 1
ATOM 665 C CA . MET A 1 85 ? 4.302 -11.124 7.371 1.00 96.12 85 MET A CA 1
ATOM 666 C C . MET A 1 85 ? 4.151 -10.470 5.994 1.00 96.12 85 MET A C 1
ATOM 668 O O . MET A 1 85 ? 4.953 -10.735 5.106 1.00 96.12 85 MET A O 1
ATOM 672 N N . THR A 1 86 ? 3.164 -9.586 5.820 1.00 95.38 86 THR A N 1
ATOM 673 C CA . THR A 1 86 ? 2.943 -8.862 4.557 1.00 95.38 86 THR A CA 1
ATOM 674 C C . THR A 1 86 ? 4.151 -8.005 4.194 1.00 95.38 86 THR A C 1
ATOM 676 O O . THR A 1 86 ? 4.557 -8.010 3.040 1.00 95.38 86 THR A O 1
ATOM 679 N N . PHE A 1 87 ? 4.761 -7.328 5.173 1.00 95.12 87 PHE A N 1
ATOM 680 C CA . PHE A 1 87 ? 5.986 -6.552 4.966 1.00 95.12 87 PHE A CA 1
ATOM 681 C C . PHE A 1 87 ? 7.172 -7.427 4.534 1.00 95.12 87 PHE A C 1
ATOM 683 O O . PHE A 1 87 ? 7.917 -7.077 3.625 1.00 95.12 87 PHE A O 1
ATOM 690 N N . VAL A 1 88 ? 7.339 -8.602 5.148 1.00 95.06 88 VAL A N 1
ATOM 691 C CA . VAL A 1 88 ? 8.390 -9.546 4.732 1.00 95.06 88 VAL A CA 1
ATOM 692 C C . VAL A 1 88 ? 8.142 -10.035 3.305 1.00 95.06 88 VAL A C 1
ATOM 694 O O . VAL A 1 88 ? 9.056 -10.034 2.482 1.00 95.06 88 VAL A O 1
ATOM 697 N N . TYR A 1 89 ? 6.905 -10.422 2.987 1.00 97.25 89 TYR A N 1
ATOM 698 C CA . TYR A 1 89 ? 6.562 -10.881 1.645 1.00 97.25 89 TYR A CA 1
ATOM 699 C C . TYR A 1 89 ? 6.681 -9.778 0.593 1.00 97.25 89 TYR A C 1
ATOM 701 O O . TYR A 1 89 ? 7.134 -10.078 -0.509 1.00 97.25 89 TYR A O 1
ATOM 709 N N . SER A 1 90 ? 6.347 -8.521 0.908 1.00 96.31 90 SER A N 1
ATOM 710 C CA . SER A 1 90 ? 6.513 -7.412 -0.037 1.00 96.31 90 SER A CA 1
ATOM 711 C C . SER A 1 90 ? 7.980 -7.219 -0.408 1.00 96.31 90 SER A C 1
ATOM 713 O O . SER A 1 90 ? 8.289 -7.193 -1.593 1.00 96.31 90 SER A O 1
ATOM 715 N N . ILE A 1 91 ? 8.895 -7.221 0.570 1.00 96.81 91 ILE A N 1
ATOM 716 C CA . ILE A 1 91 ? 10.341 -7.115 0.306 1.00 96.81 91 ILE A CA 1
ATOM 717 C C . ILE A 1 91 ? 10.835 -8.276 -0.565 1.00 96.81 91 ILE A C 1
ATOM 719 O O . ILE A 1 91 ? 11.611 -8.059 -1.493 1.00 96.81 91 ILE A O 1
ATOM 723 N N . ILE A 1 92 ? 10.395 -9.510 -0.293 1.00 97.25 92 ILE A N 1
ATOM 724 C CA . ILE A 1 92 ? 10.798 -10.681 -1.090 1.00 97.25 92 ILE A CA 1
ATOM 725 C C . ILE A 1 92 ? 10.305 -10.548 -2.536 1.00 97.25 92 ILE A C 1
ATOM 727 O O . ILE A 1 92 ? 11.080 -10.756 -3.468 1.00 97.25 92 ILE A O 1
ATOM 731 N N . ILE A 1 93 ? 9.034 -10.189 -2.730 1.00 97.38 93 ILE A N 1
ATOM 732 C CA . ILE A 1 93 ? 8.441 -10.014 -4.062 1.00 97.38 93 ILE A CA 1
ATOM 733 C C . ILE A 1 93 ? 9.153 -8.890 -4.821 1.00 97.38 93 ILE A C 1
ATOM 735 O O . ILE A 1 93 ? 9.509 -9.068 -5.985 1.00 97.38 93 ILE A O 1
ATOM 739 N N . GLU A 1 94 ? 9.412 -7.761 -4.164 1.00 96.75 94 GLU A N 1
ATOM 740 C CA . GLU A 1 94 ? 10.144 -6.634 -4.743 1.00 96.75 94 GLU A CA 1
ATOM 741 C C . GLU A 1 94 ? 11.578 -7.028 -5.118 1.00 96.75 94 GLU A C 1
ATOM 743 O O . GLU A 1 94 ? 12.020 -6.724 -6.222 1.00 96.75 94 GLU A O 1
ATOM 748 N N . ALA A 1 95 ?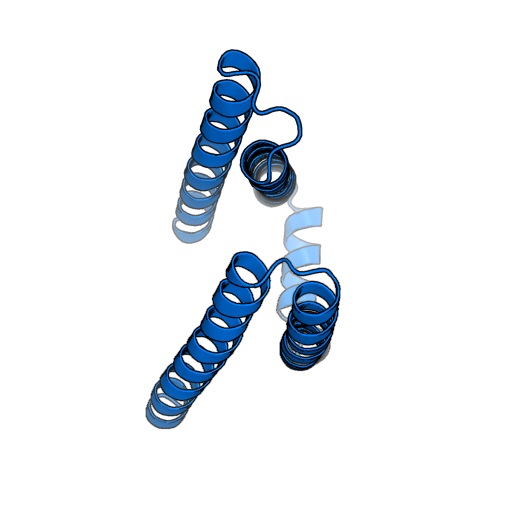 12.291 -7.773 -4.269 1.00 96.25 95 ALA A N 1
ATOM 749 C CA . ALA A 1 95 ? 13.642 -8.248 -4.569 1.00 96.25 95 ALA A CA 1
ATOM 750 C C . ALA A 1 95 ? 13.669 -9.183 -5.790 1.00 96.25 95 ALA A C 1
ATOM 752 O O . ALA A 1 95 ? 14.523 -9.036 -6.669 1.00 96.25 95 ALA A O 1
ATOM 753 N N . VAL A 1 96 ? 12.707 -10.107 -5.889 1.00 97.44 96 VAL A N 1
ATOM 754 C CA . VAL A 1 96 ? 12.541 -10.958 -7.077 1.00 97.44 96 VAL A CA 1
ATOM 755 C C . VAL A 1 96 ? 12.241 -10.104 -8.313 1.00 97.44 96 VAL A C 1
ATOM 757 O O . VAL A 1 96 ? 12.831 -10.337 -9.368 1.00 97.44 96 VAL A O 1
ATOM 760 N N . ALA A 1 97 ? 11.391 -9.081 -8.187 1.00 95.88 97 ALA A N 1
ATOM 761 C CA . ALA A 1 97 ? 11.069 -8.167 -9.279 1.00 95.88 97 ALA A CA 1
ATOM 762 C C . ALA A 1 97 ? 12.294 -7.365 -9.751 1.00 95.88 97 ALA A C 1
ATOM 764 O O . ALA A 1 97 ? 12.504 -7.239 -10.955 1.00 95.88 97 ALA A O 1
ATOM 765 N N . VAL A 1 98 ? 13.147 -6.883 -8.837 1.00 96.75 98 VAL A N 1
ATOM 766 C CA . VAL A 1 98 ? 14.410 -6.198 -9.175 1.00 96.75 98 VAL A CA 1
ATOM 767 C C . VAL A 1 98 ? 15.285 -7.087 -10.052 1.00 96.75 98 VAL A C 1
ATOM 769 O O . VAL A 1 98 ? 15.754 -6.633 -11.100 1.00 96.75 98 VAL A O 1
ATOM 772 N N . VAL A 1 99 ? 15.480 -8.348 -9.649 1.00 96.19 99 VAL A N 1
ATOM 773 C CA . VAL A 1 99 ? 16.284 -9.323 -10.398 1.00 96.19 99 VAL A CA 1
ATOM 774 C C . VAL A 1 99 ? 15.651 -9.611 -11.759 1.00 96.19 99 VAL A C 1
ATOM 776 O O . VAL A 1 99 ? 16.332 -9.513 -12.779 1.00 96.19 99 VAL A O 1
ATOM 779 N N . ALA A 1 100 ? 14.347 -9.892 -11.798 1.00 96.12 100 ALA A N 1
ATOM 780 C CA . ALA A 1 100 ? 13.623 -10.174 -13.035 1.00 96.12 100 ALA A CA 1
ATOM 781 C C . ALA A 1 100 ? 13.702 -9.004 -14.030 1.00 96.12 100 ALA A C 1
ATOM 783 O O . ALA A 1 100 ? 14.093 -9.198 -15.180 1.00 96.12 100 ALA A O 1
ATOM 784 N N . PHE A 1 101 ? 13.428 -7.771 -13.591 1.00 94.81 101 PHE A N 1
ATOM 785 C CA . PHE A 1 101 ? 13.518 -6.592 -14.455 1.00 94.81 101 PHE A CA 1
ATOM 786 C C . PHE A 1 101 ? 14.942 -6.303 -14.919 1.00 94.81 101 PHE A C 1
ATOM 788 O O . PHE A 1 101 ? 15.127 -5.820 -16.036 1.00 94.81 101 PHE A O 1
ATOM 795 N N . ARG A 1 102 ? 15.957 -6.641 -14.113 1.00 93.00 102 ARG A N 1
ATOM 796 C CA . ARG A 1 102 ? 17.354 -6.511 -14.534 1.00 93.00 102 ARG A CA 1
ATOM 797 C C . ARG A 1 102 ? 17.686 -7.464 -15.681 1.00 93.00 102 ARG A C 1
ATOM 799 O O . ARG A 1 102 ? 18.334 -7.036 -16.631 1.00 93.00 102 ARG A O 1
ATOM 806 N N . PHE A 1 103 ? 17.215 -8.710 -15.617 1.00 94.38 103 PHE A N 1
ATOM 807 C CA . PHE A 1 103 ? 17.390 -9.688 -16.697 1.00 94.38 103 PHE A CA 1
ATOM 808 C C . PHE A 1 103 ? 16.607 -9.328 -17.963 1.00 94.38 103 PHE A C 1
ATOM 810 O O . PHE A 1 103 ? 17.103 -9.544 -19.063 1.00 94.38 103 PHE A O 1
ATOM 817 N N . LEU A 1 104 ? 15.424 -8.731 -17.819 1.00 94.44 104 LEU A N 1
ATOM 818 C CA . L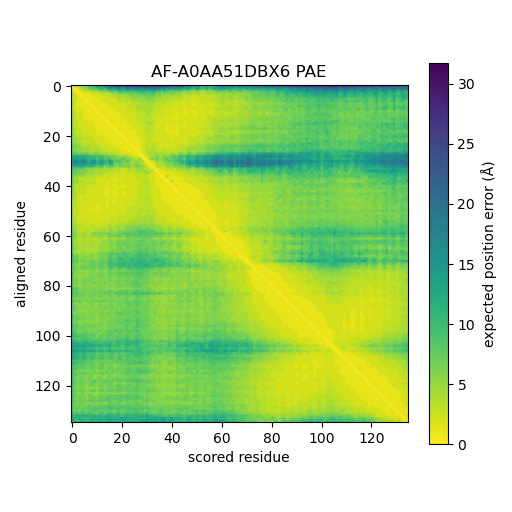EU A 1 104 ? 14.599 -8.276 -18.943 1.00 94.44 104 LEU A CA 1
ATOM 819 C C . LEU A 1 104 ? 15.099 -6.969 -19.589 1.00 94.44 104 LEU A C 1
ATOM 821 O O . LEU A 1 104 ? 14.460 -6.451 -20.497 1.00 94.44 104 LEU A O 1
ATOM 825 N N . GLY A 1 105 ? 16.220 -6.405 -19.125 1.00 92.50 105 GLY A N 1
ATOM 826 C CA . GLY A 1 105 ? 16.779 -5.157 -19.658 1.00 92.50 105 GLY A CA 1
ATOM 827 C C . GLY A 1 105 ? 16.063 -3.882 -19.191 1.00 92.50 105 GLY A C 1
ATOM 828 O O . GLY A 1 105 ? 16.488 -2.784 -19.544 1.00 92.50 105 GLY A O 1
ATOM 829 N N . HIS A 1 106 ? 15.039 -3.992 -18.340 1.00 92.19 106 HIS A N 1
ATOM 830 C CA . HIS A 1 106 ? 14.324 -2.862 -17.735 1.00 92.19 106 HIS A CA 1
ATOM 831 C C . HIS A 1 106 ? 15.084 -2.313 -16.514 1.00 92.19 106 HIS A C 1
ATOM 833 O O . HIS A 1 106 ? 14.638 -2.389 -15.365 1.00 92.19 106 HIS A O 1
ATOM 839 N N . SER A 1 107 ? 16.274 -1.763 -16.765 1.00 89.50 107 SER A N 1
ATOM 840 C CA . SER A 1 107 ? 17.203 -1.282 -15.735 1.00 89.50 107 SER A CA 1
ATOM 841 C C . SER A 1 107 ? 16.634 -0.145 -14.876 1.00 89.50 107 SER A C 1
ATOM 843 O O . SER A 1 107 ? 16.904 -0.106 -13.672 1.00 89.50 107 SER A O 1
ATOM 845 N N . GLU A 1 108 ? 15.815 0.733 -15.456 1.00 90.19 108 GLU A N 1
ATOM 846 C CA . GLU A 1 108 ? 15.158 1.837 -14.746 1.00 90.19 108 GLU A CA 1
ATOM 847 C C . GLU A 1 108 ? 14.123 1.327 -13.735 1.00 90.19 108 GLU A C 1
ATOM 849 O O . GLU A 1 108 ? 14.196 1.673 -12.556 1.00 90.19 108 GLU A O 1
ATOM 854 N N . ALA A 1 109 ? 13.221 0.432 -14.156 1.00 88.88 109 ALA A N 1
ATOM 855 C CA . ALA A 1 109 ? 12.209 -0.166 -13.281 1.00 88.88 109 ALA A CA 1
ATOM 856 C C . ALA A 1 109 ? 12.848 -0.975 -12.141 1.00 88.88 109 ALA A C 1
ATOM 858 O O . ALA A 1 109 ? 12.443 -0.861 -10.985 1.00 88.88 109 ALA A O 1
ATOM 859 N N . SER A 1 110 ? 13.900 -1.739 -12.454 1.00 93.00 110 SER A N 1
ATOM 860 C CA . SER A 1 110 ? 14.700 -2.473 -11.468 1.00 93.00 110 SER A CA 1
ATOM 861 C C . SER A 1 110 ? 15.302 -1.533 -10.414 1.00 93.00 110 SER A C 1
ATOM 863 O O . SER A 1 110 ? 15.169 -1.768 -9.214 1.00 93.00 110 SER A O 1
ATOM 865 N N . THR A 1 111 ? 15.895 -0.418 -10.850 1.00 93.38 111 THR A N 1
ATOM 866 C CA . THR A 1 111 ? 16.470 0.594 -9.948 1.00 93.38 111 THR A CA 1
ATOM 867 C C . THR A 1 111 ? 15.399 1.246 -9.075 1.00 93.38 111 THR A C 1
ATOM 869 O O . THR A 1 111 ? 15.599 1.405 -7.871 1.00 93.38 111 THR A O 1
ATOM 872 N N . PHE A 1 112 ? 14.247 1.586 -9.659 1.00 93.69 112 PHE A N 1
ATOM 873 C CA . PHE A 1 112 ? 13.141 2.205 -8.935 1.00 93.69 112 PHE A CA 1
ATOM 874 C C . PHE A 1 112 ? 12.623 1.303 -7.810 1.00 93.69 112 PHE A C 1
ATOM 876 O O . PHE A 1 112 ? 12.502 1.750 -6.672 1.00 93.69 112 PHE A O 1
ATOM 883 N N . ILE A 1 113 ? 12.405 0.015 -8.090 1.00 94.56 113 ILE A N 1
ATOM 884 C CA . ILE A 1 113 ? 11.980 -0.953 -7.068 1.00 94.56 113 ILE A CA 1
ATOM 885 C C . ILE A 1 113 ? 13.075 -1.154 -6.013 1.00 94.56 113 ILE A C 1
ATOM 887 O O . ILE A 1 113 ? 12.771 -1.221 -4.826 1.00 94.56 113 ILE A O 1
ATOM 891 N N . GLY A 1 114 ? 14.352 -1.153 -6.405 1.00 95.31 114 GLY A N 1
ATOM 892 C CA . GLY A 1 114 ? 15.464 -1.173 -5.451 1.00 95.31 114 GLY A CA 1
ATOM 893 C C . GLY A 1 114 ? 15.416 -0.002 -4.461 1.00 95.31 114 GLY A C 1
ATOM 894 O O . GLY A 1 114 ? 15.570 -0.200 -3.255 1.00 95.31 114 GLY A O 1
ATOM 895 N N . PHE A 1 115 ? 15.129 1.213 -4.940 1.00 96.38 115 PHE A N 1
ATOM 896 C CA . PHE A 1 115 ? 14.912 2.368 -4.064 1.00 96.38 115 PHE A CA 1
ATOM 897 C C . PHE A 1 115 ? 13.668 2.220 -3.182 1.00 96.38 115 PHE A C 1
ATOM 899 O O . PHE A 1 115 ? 13.720 2.620 -2.017 1.00 96.38 115 PHE A O 1
ATOM 906 N N . LEU A 1 116 ? 12.577 1.632 -3.689 1.00 95.38 116 LEU A N 1
ATOM 907 C CA . LEU A 1 116 ? 11.378 1.364 -2.886 1.00 95.38 116 LEU A CA 1
ATOM 908 C C . LEU A 1 116 ? 11.692 0.462 -1.686 1.00 95.38 116 LEU A C 1
ATOM 910 O O . LEU A 1 116 ? 11.317 0.821 -0.570 1.00 95.38 116 LEU A O 1
ATOM 914 N N . ILE A 1 117 ? 12.456 -0.619 -1.880 1.00 96.75 117 ILE A N 1
ATOM 915 C CA . ILE A 1 117 ? 12.900 -1.500 -0.785 1.00 96.75 117 ILE A CA 1
ATOM 916 C C . ILE A 1 117 ? 13.689 -0.696 0.261 1.00 96.75 117 ILE A C 1
ATOM 918 O O . ILE A 1 117 ? 13.417 -0.778 1.461 1.00 96.75 117 ILE A O 1
ATOM 922 N N . CYS A 1 118 ? 14.648 0.128 -0.176 1.00 96.88 118 CYS A N 1
ATOM 923 C CA . CYS A 1 118 ? 15.443 0.968 0.725 1.00 96.88 118 CYS A CA 1
ATOM 924 C C . CYS A 1 118 ? 14.565 1.929 1.542 1.00 96.88 118 CYS A C 1
ATOM 926 O O . CYS A 1 118 ? 14.735 2.047 2.756 1.00 96.88 118 CYS A O 1
ATOM 928 N N . ILE A 1 119 ? 13.602 2.591 0.895 1.00 96.88 119 ILE A N 1
ATOM 929 C CA . ILE A 1 119 ? 12.665 3.505 1.558 1.00 96.88 119 ILE A CA 1
ATOM 930 C C . ILE A 1 119 ? 11.802 2.748 2.573 1.00 96.88 119 ILE A C 1
ATOM 932 O O . ILE A 1 119 ? 11.659 3.209 3.706 1.00 96.88 119 ILE A O 1
ATOM 936 N N . GLN A 1 120 ? 11.267 1.579 2.212 1.00 95.75 120 GLN A N 1
ATOM 937 C CA . GLN A 1 120 ? 10.478 0.739 3.116 1.00 95.75 120 GLN A CA 1
ATOM 938 C C . GLN A 1 120 ? 11.263 0.360 4.379 1.00 95.75 120 GLN A C 1
ATOM 940 O O . GLN A 1 120 ? 10.738 0.481 5.489 1.00 95.75 120 GLN A O 1
ATOM 945 N N . LEU A 1 121 ? 12.532 -0.033 4.232 1.00 96.00 121 LEU A N 1
ATOM 946 C CA . LEU A 1 121 ? 13.410 -0.367 5.356 1.00 96.00 121 LEU A CA 1
ATOM 947 C C . LEU A 1 121 ? 13.702 0.844 6.249 1.00 96.00 121 LEU A C 1
ATOM 949 O O . LEU A 1 121 ? 13.655 0.723 7.475 1.00 96.00 121 LEU A O 1
ATOM 953 N N . VAL A 1 122 ? 13.954 2.018 5.660 1.00 97.38 122 VAL A N 1
ATOM 954 C CA . VAL A 1 122 ? 14.160 3.263 6.418 1.00 97.38 122 VAL A CA 1
ATOM 955 C C . VAL A 1 122 ? 12.897 3.646 7.189 1.00 97.38 122 VAL A C 1
ATOM 957 O O . VAL A 1 122 ? 12.981 3.950 8.378 1.00 97.38 122 VAL A O 1
ATOM 960 N N . ILE A 1 123 ? 11.720 3.586 6.558 1.00 96.12 123 ILE A N 1
ATOM 961 C CA . ILE A 1 123 ? 10.438 3.870 7.221 1.00 96.12 123 ILE A CA 1
ATOM 962 C C . ILE A 1 123 ? 10.207 2.897 8.376 1.00 96.12 123 ILE A C 1
ATOM 964 O O . ILE A 1 123 ? 9.833 3.332 9.468 1.00 96.12 123 ILE A O 1
ATOM 968 N N . TYR A 1 124 ? 10.448 1.601 8.164 1.00 94.94 124 TYR A N 1
ATOM 969 C CA . TYR A 1 124 ? 10.338 0.592 9.215 1.00 94.94 124 TYR A CA 1
ATOM 970 C C . TYR A 1 124 ? 11.277 0.905 10.384 1.00 94.94 124 TYR A C 1
ATOM 972 O O . TYR A 1 124 ? 10.839 0.943 11.534 1.00 94.94 124 TYR A O 1
ATOM 980 N N . TRP A 1 125 ? 12.546 1.194 10.097 1.00 96.69 125 TRP A N 1
ATOM 981 C CA . TRP A 1 125 ? 13.551 1.499 11.111 1.00 96.69 125 TRP A CA 1
ATOM 982 C C . TRP A 1 125 ? 13.202 2.751 11.927 1.00 96.69 125 TRP A C 1
ATOM 984 O O . TRP A 1 125 ? 13.211 2.708 13.159 1.00 96.69 125 TRP A O 1
ATOM 994 N N . LEU A 1 126 ? 12.815 3.845 11.261 1.00 97.06 126 LEU A N 1
ATOM 995 C CA . LEU A 1 126 ? 12.376 5.077 11.924 1.00 97.06 126 LEU A CA 1
ATOM 996 C C . LEU A 1 126 ? 11.123 4.844 12.777 1.00 97.06 126 LEU A C 1
ATOM 998 O O . LEU A 1 126 ? 11.059 5.293 13.924 1.00 97.06 126 LEU A O 1
ATOM 1002 N N . SER A 1 127 ? 10.149 4.104 12.243 1.00 94.19 127 SER A N 1
ATOM 1003 C CA . SER A 1 127 ? 8.923 3.748 12.964 1.00 94.19 127 SER A CA 1
ATOM 1004 C C . SER A 1 127 ? 9.233 2.906 14.198 1.00 94.19 127 SER A C 1
ATOM 1006 O O . SER A 1 127 ? 8.677 3.157 15.265 1.00 94.19 127 SER A O 1
ATOM 1008 N N . TYR A 1 128 ? 10.159 1.953 14.088 1.00 94.31 128 TYR A N 1
ATOM 1009 C CA . TYR A 1 128 ? 10.591 1.113 15.198 1.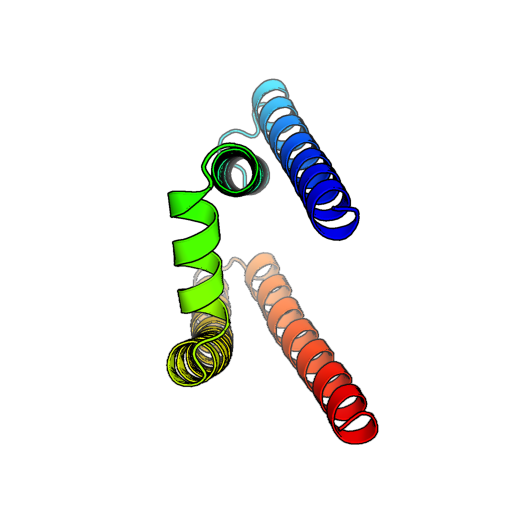00 94.31 128 TYR A CA 1
ATOM 1010 C C . TYR A 1 128 ? 11.265 1.928 16.306 1.00 94.31 128 TYR A C 1
ATOM 1012 O O . TYR A 1 128 ? 10.908 1.776 17.473 1.00 94.31 128 TYR A O 1
ATOM 1020 N N . ILE A 1 129 ? 12.186 2.836 15.963 1.00 96.62 129 ILE A N 1
ATOM 1021 C CA . ILE A 1 129 ? 12.839 3.716 16.947 1.00 96.62 129 ILE A CA 1
ATOM 1022 C C . ILE A 1 129 ? 11.805 4.584 17.667 1.00 96.62 129 ILE A C 1
ATOM 1024 O O . ILE A 1 129 ? 11.852 4.725 18.890 1.00 96.62 129 ILE A O 1
ATOM 1028 N N . TRP A 1 130 ? 10.863 5.160 16.920 1.00 96.44 130 TRP A N 1
ATOM 1029 C CA . TRP A 1 130 ? 9.823 6.002 17.496 1.00 96.44 130 TRP A CA 1
ATOM 1030 C C . TRP A 1 130 ? 8.887 5.213 18.418 1.00 96.44 130 TRP A C 1
ATOM 1032 O O . TRP A 1 130 ? 8.622 5.649 19.539 1.00 96.44 130 TRP A O 1
ATOM 1042 N N . LEU A 1 131 ? 8.431 4.032 17.986 1.00 93.19 131 LEU A N 1
ATOM 1043 C CA . LEU A 1 131 ? 7.578 3.158 18.792 1.00 93.19 131 LEU A CA 1
ATOM 1044 C C . LEU A 1 131 ? 8.299 2.677 20.054 1.00 93.19 131 LEU A C 1
ATOM 1046 O O . LEU A 1 131 ? 7.716 2.772 21.125 1.00 93.19 131 LEU A O 1
ATOM 1050 N N . LYS A 1 132 ? 9.571 2.271 19.955 1.00 93.75 132 LYS A N 1
ATOM 1051 C CA . LYS A 1 132 ? 10.406 1.868 21.101 1.00 93.75 132 LYS A CA 1
ATOM 1052 C C . LYS A 1 132 ? 10.601 2.986 22.131 1.00 93.75 132 LYS A C 1
ATOM 1054 O O . LYS A 1 132 ? 10.852 2.717 23.296 1.00 93.75 132 LYS A O 1
ATOM 1059 N N . LYS A 1 133 ? 10.569 4.252 21.709 1.00 92.88 133 LYS A N 1
ATOM 1060 C CA . LYS A 1 133 ? 10.646 5.392 22.636 1.00 92.88 133 LYS A CA 1
ATOM 1061 C C . LYS A 1 133 ? 9.300 5.676 23.308 1.00 92.88 133 LYS A C 1
ATOM 1063 O O . LYS A 1 133 ? 9.267 6.241 24.396 1.00 92.88 133 LYS A O 1
ATOM 1068 N N . LYS A 1 134 ? 8.201 5.372 22.620 1.00 91.56 134 LYS A N 1
ATOM 1069 C CA . LYS A 1 134 ? 6.838 5.684 23.056 1.00 91.56 134 LYS A CA 1
ATOM 1070 C C . LYS A 1 134 ? 6.249 4.614 23.984 1.00 91.56 134 LYS A C 1
ATOM 1072 O O . LYS A 1 134 ? 5.469 4.978 24.861 1.00 91.56 134 LYS A O 1
ATOM 1077 N N . TYR A 1 135 ? 6.570 3.347 23.735 1.00 87.94 135 TYR A N 1
ATOM 1078 C CA . TYR A 1 135 ? 6.120 2.165 24.476 1.00 87.94 135 TYR A CA 1
ATOM 1079 C C . TYR A 1 135 ? 7.309 1.510 25.169 1.00 87.94 135 TYR A C 1
ATOM 1081 O O . TYR A 1 135 ? 7.132 1.098 26.334 1.00 87.94 135 TYR A O 1
#

Foldseek 3Di:
DVVLVVVLVVLVVQLVQLCVQLVVCVVVVVCVPPSNVSSVVSNVVSVVVNVLSVCLVPPVVSVVVVVVCVPDPVNVVVVVVVVVVVLVVLLVVLQVVLVVCVVVVVNVSSVVSVVVSVVSVVVVVVVVVVVVVVD

Radius of gyration: 19.12 Å; Cα contacts (8 Å, |Δi|>4): 87; chains: 1; bounding box: 44×25×49 Å